Protein AF-A0A251VCW2-F1 (afdb_monomer)

Foldseek 3Di:
DDDDDDDDDDPDDDPPPDDPFDDQPNHGPVVLVVDDPVVNLVSDDPVSVVDPVVPDDPQVVVVVVVVVVQVVPDDPPDDGDDDDDPD

Mean predicted aligned error: 10.61 Å

Structure (mmCIF, N/CA/C/O backbone):
data_AF-A0A251VCW2-F1
#
_entry.id   AF-A0A251VCW2-F1
#
loop_
_atom_site.group_PDB
_atom_site.id
_atom_site.type_symbol
_atom_site.label_atom_id
_atom_site.label_alt_id
_atom_site.label_comp_id
_atom_site.label_asym_id
_atom_site.label_entity_id
_atom_site.label_seq_id
_atom_site.pdbx_PDB_ins_code
_atom_site.Cartn_x
_atom_site.Cartn_y
_atom_site.Cartn_z
_atom_site.occupancy
_atom_site.B_iso_or_equiv
_atom_site.auth_seq_id
_atom_site.auth_comp_id
_atom_site.auth_asym_id
_atom_site.auth_atom_id
_atom_site.pdbx_PDB_model_num
ATOM 1 N N . MET A 1 1 ? -25.700 -11.997 -12.798 1.00 38.00 1 MET A N 1
ATOM 2 C CA . MET A 1 1 ? -26.342 -13.320 -12.694 1.00 38.00 1 MET A CA 1
ATOM 3 C C . MET A 1 1 ? -25.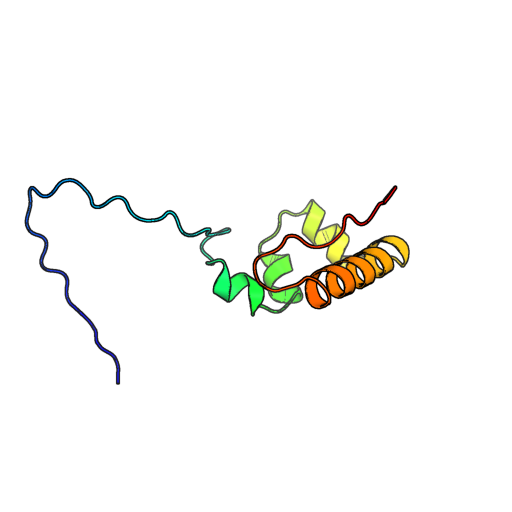429 -14.173 -11.843 1.00 38.00 1 MET A C 1
ATOM 5 O O . MET A 1 1 ? -24.233 -14.163 -12.094 1.00 38.00 1 MET A O 1
ATOM 9 N N . ALA A 1 2 ? -25.964 -14.708 -10.750 1.00 41.16 2 ALA A N 1
ATOM 10 C CA . ALA A 1 2 ? -25.225 -15.444 -9.739 1.00 41.16 2 ALA A CA 1
ATOM 11 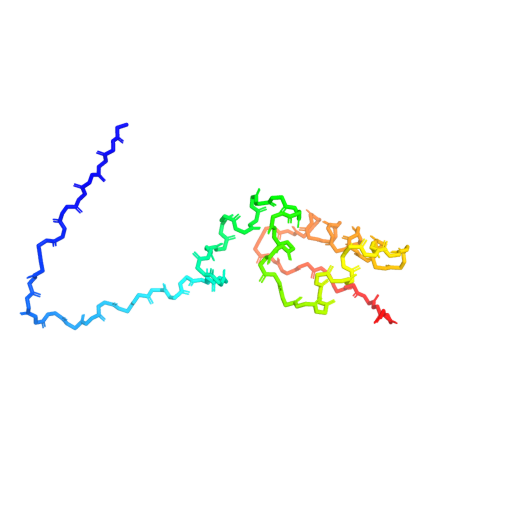C C . ALA A 1 2 ? -25.444 -16.937 -9.979 1.00 41.16 2 ALA A C 1
ATOM 13 O O . ALA A 1 2 ? -26.577 -17.400 -9.871 1.00 41.16 2 ALA A O 1
ATOM 14 N N . ASP A 1 3 ? -24.377 -17.661 -10.291 1.00 37.16 3 ASP A N 1
ATOM 15 C CA . ASP A 1 3 ? -24.388 -19.117 -10.322 1.00 37.16 3 ASP A CA 1
ATOM 16 C C . ASP A 1 3 ? -24.009 -19.624 -8.928 1.00 37.16 3 ASP A C 1
ATOM 18 O O . ASP A 1 3 ? -22.861 -19.542 -8.488 1.00 37.16 3 ASP A O 1
ATOM 22 N N . VAL A 1 4 ? -25.027 -20.075 -8.194 1.00 46.47 4 VAL A N 1
ATOM 23 C CA . VAL A 1 4 ? -24.885 -20.847 -6.959 1.00 46.47 4 VAL A CA 1
ATOM 24 C C . VAL A 1 4 ? -24.849 -22.314 -7.371 1.00 46.47 4 VAL A C 1
ATOM 26 O O . VAL A 1 4 ? -25.893 -22.935 -7.560 1.00 46.47 4 VAL A O 1
ATOM 29 N N . GLU A 1 5 ? -23.652 -22.870 -7.539 1.00 39.22 5 GLU A N 1
ATOM 30 C CA . GLU A 1 5 ? -23.485 -24.316 -7.681 1.00 39.22 5 GLU A CA 1
ATOM 31 C C . GLU A 1 5 ? -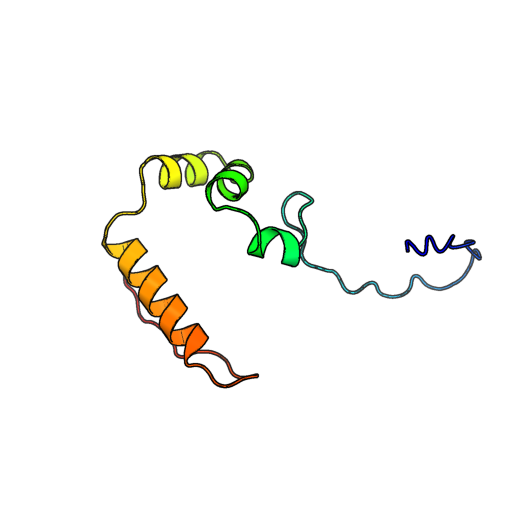23.552 -24.974 -6.297 1.00 39.22 5 GLU A C 1
ATOM 33 O O . GLU A 1 5 ? -22.753 -24.705 -5.398 1.00 39.22 5 GLU A O 1
ATOM 38 N N . VAL A 1 6 ? -24.565 -25.821 -6.119 1.00 45.16 6 VAL A N 1
ATOM 39 C CA . VAL A 1 6 ? -24.768 -26.660 -4.939 1.00 45.16 6 VAL A CA 1
ATOM 40 C C . VAL A 1 6 ? -23.949 -27.939 -5.125 1.00 45.16 6 VAL A C 1
ATOM 42 O O . VAL A 1 6 ? -24.330 -28.819 -5.894 1.00 45.16 6 VAL A O 1
ATOM 45 N N . ASP A 1 7 ? -22.824 -28.052 -4.417 1.00 40.97 7 ASP A N 1
ATOM 46 C CA . ASP A 1 7 ? -21.996 -29.263 -4.381 1.00 40.97 7 ASP A CA 1
ATOM 47 C C . ASP A 1 7 ? -22.686 -30.369 -3.556 1.00 40.97 7 ASP A C 1
ATOM 49 O O . 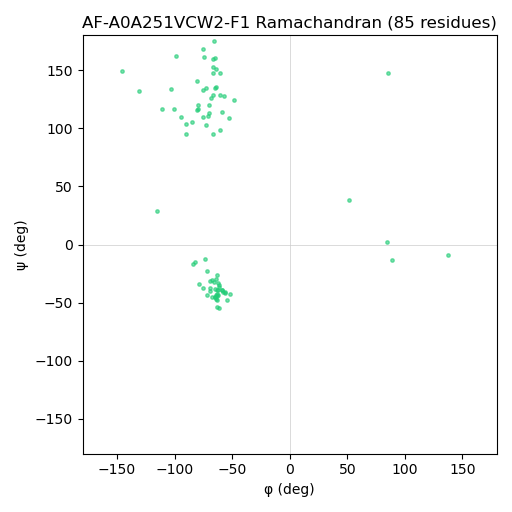ASP A 1 7 ? -22.677 -30.364 -2.321 1.00 40.97 7 ASP A O 1
ATOM 53 N N . VAL A 1 8 ? -23.278 -31.351 -4.242 1.00 42.56 8 VAL A N 1
ATOM 54 C CA . VAL A 1 8 ? -23.749 -32.603 -3.631 1.00 42.56 8 VAL A CA 1
ATOM 55 C C . VAL A 1 8 ? -22.537 -33.496 -3.349 1.00 42.56 8 VAL A C 1
ATOM 57 O O . VAL A 1 8 ? -21.888 -34.020 -4.253 1.00 42.56 8 VAL A O 1
ATOM 60 N N . ALA A 1 9 ? -22.217 -33.661 -2.065 1.00 42.94 9 ALA A N 1
ATOM 61 C CA . ALA A 1 9 ? -21.070 -34.423 -1.589 1.00 42.94 9 ALA A CA 1
ATOM 62 C C . ALA A 1 9 ? -21.248 -35.943 -1.782 1.00 42.94 9 ALA A C 1
ATOM 64 O O . ALA A 1 9 ? -22.011 -36.589 -1.066 1.00 42.94 9 ALA A O 1
ATOM 65 N N . ALA A 1 10 ? -20.471 -36.533 -2.696 1.00 42.28 10 ALA A N 1
ATOM 66 C CA . ALA A 1 10 ? -20.239 -37.974 -2.752 1.00 42.28 10 ALA A CA 1
ATOM 67 C C . ALA A 1 10 ? -19.166 -38.375 -1.718 1.00 42.28 10 ALA A C 1
ATOM 69 O O . ALA A 1 10 ? -18.005 -37.960 -1.797 1.00 42.28 10 ALA A O 1
ATOM 70 N N . ALA A 1 11 ? -19.559 -39.178 -0.729 1.00 50.47 11 ALA A N 1
ATOM 71 C CA . ALA A 1 11 ? -18.678 -39.712 0.304 1.00 50.47 11 ALA A CA 1
ATOM 72 C C . ALA A 1 11 ? -17.718 -40.759 -0.294 1.00 50.47 11 ALA A C 1
ATOM 74 O O . ALA A 1 11 ? -18.152 -41.825 -0.717 1.00 50.47 11 ALA A O 1
ATOM 75 N N . GLY A 1 12 ? -16.413 -40.460 -0.333 1.00 60.94 12 GLY A N 1
ATOM 76 C CA . GLY A 1 12 ? -15.375 -41.438 -0.703 1.00 60.94 12 GLY A CA 1
ATOM 77 C C . GLY A 1 12 ? -14.270 -40.941 -1.638 1.00 60.94 12 GLY A C 1
ATOM 78 O O . GLY A 1 12 ? -13.279 -41.643 -1.824 1.00 60.94 12 GLY A O 1
ATOM 79 N N . ALA A 1 13 ? -14.377 -39.737 -2.207 1.00 62.44 13 ALA A N 1
ATOM 80 C CA . ALA A 1 13 ? -13.304 -39.193 -3.038 1.00 62.44 13 ALA A CA 1
ATOM 81 C C . ALA A 1 13 ? -12.121 -38.697 -2.174 1.00 62.44 13 ALA A C 1
ATOM 83 O O . ALA A 1 13 ? -12.345 -37.955 -1.209 1.00 62.44 13 ALA A O 1
ATOM 84 N N . PRO A 1 14 ? -10.856 -39.037 -2.507 1.00 68.50 14 PRO A N 1
ATOM 85 C CA . PRO A 1 14 ? -9.695 -38.463 -1.837 1.00 68.50 14 PRO A CA 1
ATOM 86 C C . PRO A 1 14 ? -9.754 -36.940 -1.965 1.00 68.50 14 PRO A C 1
ATOM 88 O O . PRO A 1 14 ? -9.949 -36.403 -3.057 1.00 68.50 14 PRO A O 1
ATOM 91 N N . LYS A 1 15 ? -9.634 -36.246 -0.827 1.00 71.81 15 LYS A N 1
ATOM 92 C CA . LYS A 1 15 ? -9.833 -34.796 -0.720 1.00 71.81 15 LYS A CA 1
ATOM 93 C C . LYS A 1 15 ? -8.956 -34.097 -1.762 1.00 71.81 15 LYS A C 1
ATOM 95 O O . LYS A 1 15 ? -7.731 -34.099 -1.625 1.00 71.81 15 LYS A O 1
ATOM 100 N N . LYS A 1 16 ? -9.580 -33.539 -2.813 1.00 68.31 16 LYS A N 1
ATOM 101 C CA . LYS A 1 16 ? -8.880 -32.803 -3.877 1.00 68.31 16 LYS A CA 1
ATOM 102 C C . LYS A 1 16 ? -7.934 -31.820 -3.199 1.00 68.31 16 LYS A C 1
ATOM 104 O O . LYS A 1 16 ? -8.357 -31.060 -2.328 1.00 68.31 16 LYS A O 1
ATOM 109 N N . ARG A 1 17 ? -6.646 -31.888 -3.540 1.00 66.94 17 ARG A N 1
ATOM 110 C CA . ARG A 1 17 ? -5.606 -31.049 -2.942 1.00 66.94 17 ARG A CA 1
ATOM 111 C C . ARG A 1 17 ? -5.961 -29.594 -3.236 1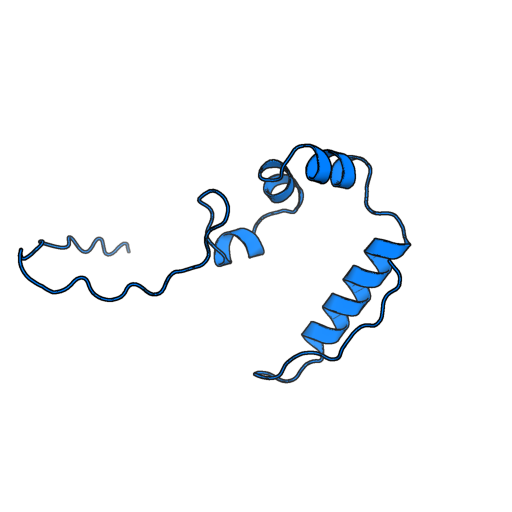.00 66.94 17 ARG A C 1
ATOM 113 O O . ARG A 1 17 ? -5.733 -29.107 -4.337 1.00 66.94 17 ARG A O 1
ATOM 120 N N . THR A 1 18 ? -6.575 -28.917 -2.271 1.00 66.25 18 THR A N 1
ATOM 121 C CA . THR A 1 18 ? -6.959 -27.522 -2.433 1.00 66.25 18 THR A CA 1
ATOM 122 C C . THR A 1 18 ? -5.685 -26.698 -2.483 1.00 66.25 18 THR A C 1
ATOM 124 O O . THR A 1 18 ? -4.805 -26.814 -1.624 1.00 66.25 18 THR A O 1
ATOM 127 N N . PHE A 1 19 ? -5.549 -25.892 -3.532 1.00 70.06 19 PHE A N 1
ATOM 128 C CA . PHE A 1 19 ? -4.492 -24.899 -3.586 1.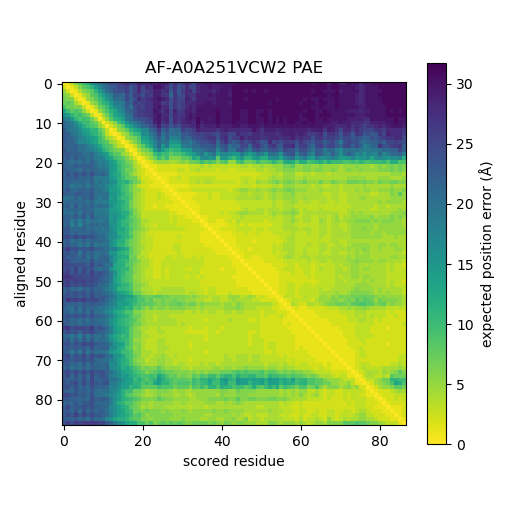00 70.06 19 PHE A CA 1
ATOM 129 C C . PHE A 1 19 ? -4.697 -23.989 -2.372 1.00 70.06 19 PHE A C 1
ATOM 131 O O . PHE A 1 19 ? -5.743 -23.347 -2.254 1.00 70.06 19 PHE A O 1
ATOM 138 N N . LYS A 1 20 ? -3.762 -23.998 -1.414 1.00 74.88 20 LYS A N 1
ATOM 139 C CA . LYS A 1 20 ? -3.853 -23.132 -0.235 1.00 74.88 20 LYS A CA 1
ATOM 140 C C . LYS A 1 20 ? -3.696 -21.693 -0.711 1.00 74.88 20 LYS A C 1
ATOM 142 O O . LYS A 1 20 ? -2.579 -21.216 -0.895 1.00 74.88 20 LYS A O 1
ATOM 147 N N . LYS A 1 21 ? -4.827 -21.027 -0.938 1.00 84.75 21 LYS A N 1
ATOM 148 C CA . LYS A 1 21 ? -4.878 -19.586 -1.152 1.00 84.75 21 LYS A CA 1
ATOM 149 C C . LYS A 1 21 ? -4.412 -18.909 0.130 1.00 84.75 21 LYS A C 1
ATOM 151 O O . LYS A 1 21 ? -4.762 -19.333 1.232 1.00 84.75 21 LYS A O 1
ATOM 156 N N . PHE A 1 22 ? -3.568 -17.897 -0.015 1.00 90.75 22 PHE A N 1
ATOM 157 C CA . PHE A 1 22 ? -3.129 -17.123 1.131 1.00 90.75 22 PHE A CA 1
ATOM 158 C C . PHE A 1 22 ? -4.326 -16.364 1.704 1.00 90.75 22 PHE A C 1
ATOM 160 O O . PHE A 1 22 ? -5.027 -15.665 0.976 1.00 90.75 22 PHE A O 1
ATOM 167 N N . SER A 1 23 ? -4.535 -16.503 3.008 1.00 92.62 23 SER A N 1
ATOM 168 C CA . SER A 1 23 ? -5.506 -15.713 3.753 1.00 92.62 23 SER A CA 1
ATOM 169 C C . SER A 1 23 ? -4.838 -15.144 4.996 1.00 92.62 23 SER A C 1
ATOM 171 O O . SER A 1 23 ? -4.211 -15.890 5.757 1.00 92.62 23 SER A O 1
ATOM 173 N N . PHE A 1 24 ? -5.008 -13.853 5.247 1.00 94.19 24 PHE A N 1
ATOM 174 C CA . PHE A 1 24 ? -4.567 -13.204 6.472 1.00 94.19 24 PHE A CA 1
ATOM 175 C C . PHE A 1 24 ? -5.781 -12.787 7.297 1.00 94.19 24 PHE A C 1
ATOM 177 O O . PHE A 1 24 ? -6.573 -11.952 6.875 1.00 94.19 24 PHE A O 1
ATOM 184 N N . ARG A 1 25 ? -5.922 -13.370 8.496 1.00 92.44 25 ARG A N 1
ATOM 185 C CA . ARG A 1 25 ? -7.023 -13.066 9.432 1.00 92.44 25 ARG A CA 1
ATOM 186 C C . ARG A 1 25 ? -8.421 -13.157 8.799 1.00 92.44 25 ARG A C 1
ATOM 188 O O . ARG A 1 25 ? -9.292 -12.358 9.117 1.00 92.44 25 ARG A O 1
ATOM 195 N N . GLY A 1 26 ? -8.619 -14.138 7.918 1.00 90.69 26 GLY A N 1
ATOM 196 C CA . GLY A 1 26 ? -9.894 -14.365 7.231 1.00 90.69 26 GLY A CA 1
ATOM 197 C C . GLY A 1 26 ? -10.112 -13.522 5.972 1.00 90.69 26 GLY A C 1
ATOM 198 O O . GLY A 1 26 ? -11.155 -13.664 5.351 1.00 90.69 26 GLY A O 1
ATOM 199 N N . VAL A 1 27 ? -9.142 -12.692 5.575 1.00 92.88 27 VAL A N 1
ATOM 200 C CA . VAL A 1 27 ? -9.168 -11.920 4.322 1.00 92.88 27 VAL A CA 1
ATOM 201 C C . VAL A 1 27 ? -8.242 -12.587 3.306 1.00 92.88 27 VAL A C 1
ATOM 203 O O . VAL A 1 27 ? -7.125 -12.973 3.660 1.00 92.88 27 VAL A O 1
ATOM 206 N N . ASP A 1 28 ? -8.700 -12.763 2.071 1.00 93.38 28 ASP A N 1
ATOM 207 C CA . ASP A 1 28 ? -7.905 -13.338 0.985 1.00 93.38 28 ASP A CA 1
ATOM 208 C C . ASP A 1 28 ? -6.867 -12.346 0.431 1.00 93.38 28 ASP A C 1
ATOM 210 O O . ASP A 1 28 ? -6.843 -11.165 0.773 1.00 93.38 28 ASP A O 1
ATOM 214 N N . LEU A 1 29 ? -5.940 -12.841 -0.390 1.00 91.19 29 LEU A N 1
ATOM 215 C CA . LEU A 1 29 ? -4.875 -12.002 -0.938 1.00 91.19 29 LEU A CA 1
ATOM 216 C C . LEU A 1 29 ? -5.412 -10.877 -1.831 1.00 91.19 29 LEU A C 1
ATOM 218 O O . LEU A 1 29 ? -4.920 -9.757 -1.729 1.00 91.19 29 LEU A O 1
ATOM 222 N N . ASP A 1 30 ? -6.392 -11.175 -2.679 1.00 91.75 30 ASP A N 1
ATOM 223 C CA . ASP A 1 30 ? -6.912 -10.218 -3.654 1.00 91.75 30 ASP A CA 1
ATOM 224 C C . ASP A 1 30 ? -7.642 -9.068 -2.942 1.00 91.75 30 ASP A C 1
ATOM 226 O O . ASP A 1 30 ? -7.312 -7.903 -3.172 1.00 91.75 30 ASP A O 1
ATOM 230 N N . ALA A 1 31 ? -8.492 -9.357 -1.947 1.00 93.00 31 ALA A N 1
ATOM 231 C CA . ALA A 1 31 ? -9.126 -8.301 -1.162 1.00 93.00 31 ALA A CA 1
ATOM 232 C C . ALA A 1 31 ? -8.126 -7.524 -0.294 1.00 93.00 31 ALA A C 1
ATOM 234 O O . ALA A 1 31 ? -8.327 -6.333 -0.068 1.00 93.00 31 ALA A O 1
ATOM 235 N N . LEU A 1 32 ? -7.035 -8.139 0.187 1.00 93.81 32 LEU A N 1
ATOM 236 C CA . LEU A 1 32 ? -5.985 -7.407 0.916 1.00 93.81 32 LEU A CA 1
ATOM 237 C C . LEU A 1 32 ? -5.274 -6.364 0.044 1.00 93.81 32 LEU A C 1
ATOM 239 O O . LEU A 1 32 ? -4.772 -5.378 0.588 1.00 93.81 32 LEU A O 1
ATOM 243 N N . LEU A 1 33 ? -5.182 -6.591 -1.269 1.00 92.31 33 LEU A N 1
ATOM 244 C CA . LEU A 1 33 ? -4.533 -5.671 -2.205 1.00 92.31 33 LEU A CA 1
ATOM 245 C C . LEU A 1 33 ? -5.427 -4.479 -2.561 1.00 92.31 33 LEU A C 1
ATOM 247 O O . LEU A 1 33 ? -4.903 -3.374 -2.722 1.00 92.31 33 LEU A O 1
ATOM 251 N N . ASP A 1 34 ? -6.740 -4.694 -2.624 1.00 94.38 34 ASP A N 1
ATOM 252 C CA . ASP A 1 34 ? -7.728 -3.655 -2.939 1.00 94.38 34 ASP A CA 1
ATOM 253 C C . ASP A 1 34 ? -8.142 -2.821 -1.713 1.00 94.38 34 ASP A C 1
ATOM 255 O O . ASP A 1 34 ? -8.686 -1.723 -1.845 1.00 94.38 34 ASP A O 1
ATOM 259 N N . MET A 1 35 ? -7.865 -3.317 -0.503 1.00 94.44 35 MET A N 1
ATOM 260 C CA . MET A 1 35 ? -8.233 -2.651 0.743 1.00 94.44 35 MET A CA 1
ATOM 261 C C . MET A 1 35 ? -7.476 -1.334 0.962 1.00 94.44 35 MET A C 1
ATOM 263 O O . MET A 1 35 ? -6.289 -1.184 0.649 1.00 94.44 35 MET A O 1
ATOM 267 N N . SER A 1 36 ? -8.139 -0.380 1.620 1.00 95.12 36 SER A N 1
ATOM 268 C CA . SER A 1 36 ? -7.474 0.839 2.074 1.00 95.12 36 SER A CA 1
ATOM 269 C C . SER A 1 36 ? -6.434 0.536 3.165 1.00 95.12 36 SER A C 1
ATOM 271 O O . SER A 1 36 ? -6.541 -0.423 3.936 1.00 95.12 36 SER A O 1
ATOM 273 N N . THR A 1 37 ? -5.405 1.386 3.280 1.00 91.44 37 THR A N 1
ATOM 274 C CA . THR A 1 37 ? -4.365 1.195 4.311 1.00 91.44 37 THR A CA 1
ATOM 275 C C . THR A 1 37 ? -4.949 1.289 5.725 1.00 91.44 37 THR A C 1
ATOM 277 O O . THR A 1 37 ? -4.500 0.573 6.619 1.00 91.44 37 THR A O 1
ATOM 280 N N . ASP A 1 38 ? -5.967 2.124 5.933 1.00 91.75 38 ASP A N 1
ATOM 281 C CA . ASP A 1 38 ? -6.582 2.333 7.247 1.00 91.75 38 ASP A CA 1
ATOM 282 C C . ASP A 1 38 ? -7.369 1.110 7.727 1.00 91.75 38 ASP A C 1
ATOM 284 O O . ASP A 1 38 ? -7.331 0.765 8.912 1.00 91.75 38 ASP A O 1
ATOM 288 N N . GLU A 1 39 ? -8.045 0.411 6.818 1.00 93.44 39 GLU A N 1
ATOM 289 C CA . GLU A 1 39 ? -8.736 -0.845 7.112 1.00 93.44 39 GLU A CA 1
ATOM 290 C C . GLU A 1 39 ? -7.743 -1.984 7.343 1.00 93.44 39 GLU A C 1
ATOM 292 O O . GLU A 1 39 ? -7.843 -2.695 8.348 1.00 93.44 39 GLU A O 1
ATOM 297 N N . LEU A 1 40 ? -6.707 -2.083 6.504 1.00 93.75 40 LEU A N 1
ATOM 298 C CA . LEU A 1 40 ? -5.642 -3.073 6.659 1.00 93.75 40 LEU A CA 1
ATOM 299 C C . LEU A 1 40 ? -4.938 -2.949 8.023 1.00 93.75 40 LEU A C 1
ATOM 301 O O . LEU A 1 40 ? -4.667 -3.946 8.698 1.00 93.75 40 LEU A O 1
ATOM 305 N N . VAL A 1 41 ? -4.677 -1.721 8.480 1.00 94.69 41 VAL A N 1
ATOM 306 C CA . VAL A 1 41 ? -4.013 -1.448 9.765 1.00 94.69 41 VAL A CA 1
ATOM 307 C C . VAL A 1 41 ? -4.836 -1.933 10.969 1.00 94.69 41 VAL A C 1
ATOM 309 O O . VAL A 1 41 ? -4.257 -2.291 12.007 1.00 94.69 41 VAL A O 1
ATOM 312 N N . LYS A 1 42 ? -6.169 -2.022 10.857 1.00 94.06 42 LYS A N 1
ATOM 313 C CA . LYS A 1 42 ? -7.027 -2.579 11.920 1.00 94.06 42 LYS A CA 1
ATOM 314 C C . LYS A 1 42 ? -6.766 -4.072 12.127 1.00 94.06 42 LYS A C 1
ATOM 316 O O . LYS A 1 42 ? -6.793 -4.526 13.273 1.00 94.06 42 LYS A O 1
ATOM 321 N N . LEU A 1 43 ? -6.409 -4.802 11.070 1.00 94.94 43 LEU A N 1
ATOM 322 C CA . LEU A 1 43 ? -6.102 -6.233 11.129 1.00 94.94 43 LEU A CA 1
ATOM 323 C C . LEU A 1 43 ? -4.766 -6.527 11.833 1.00 94.94 43 LEU A C 1
ATOM 325 O O . LEU A 1 43 ? -4.567 -7.624 12.348 1.00 94.94 43 LEU A O 1
ATOM 329 N N . PHE A 1 44 ? -3.834 -5.575 11.904 1.00 94.06 44 PHE A N 1
ATOM 330 C CA . PHE A 1 44 ? -2.523 -5.813 12.513 1.00 94.06 44 PHE A CA 1
ATOM 331 C C . PHE A 1 44 ? -2.534 -5.887 14.049 1.00 94.06 44 PHE A C 1
ATOM 333 O O . PHE A 1 44 ? -3.431 -5.394 14.732 1.00 94.06 44 PHE A O 1
ATOM 340 N N . ILE A 1 45 ? -1.466 -6.470 14.610 1.00 96.56 45 ILE A N 1
ATOM 341 C CA . ILE A 1 45 ? -1.192 -6.465 16.056 1.00 96.56 45 ILE A CA 1
ATOM 342 C C . ILE A 1 45 ? -0.918 -5.046 16.583 1.00 96.56 45 ILE A C 1
ATOM 344 O O . ILE A 1 45 ? -0.503 -4.152 15.839 1.00 96.56 45 ILE A O 1
ATOM 348 N N . ALA A 1 46 ? -1.054 -4.855 17.900 1.00 96.81 46 ALA A N 1
ATOM 349 C CA . ALA A 1 46 ? -0.965 -3.546 18.556 1.00 96.81 46 ALA A CA 1
ATOM 350 C C . ALA A 1 46 ? 0.305 -2.742 18.204 1.00 96.81 46 ALA A C 1
ATOM 352 O O . ALA A 1 46 ? 0.225 -1.543 17.938 1.00 96.81 46 ALA A O 1
ATOM 353 N N . ARG A 1 47 ? 1.483 -3.383 18.150 1.00 96.12 47 ARG A N 1
ATOM 354 C CA . ARG A 1 47 ? 2.754 -2.699 17.839 1.00 96.12 47 ARG A CA 1
ATOM 355 C C . ARG A 1 47 ? 2.766 -2.112 16.425 1.00 96.12 47 ARG A C 1
ATOM 357 O O . ARG A 1 47 ? 3.156 -0.959 16.246 1.00 96.12 47 ARG A O 1
ATOM 364 N N . ALA A 1 48 ? 2.344 -2.895 15.434 1.00 94.75 48 ALA A N 1
ATOM 365 C CA . ALA A 1 48 ? 2.292 -2.450 14.046 1.00 94.75 48 ALA A CA 1
ATOM 366 C C . ALA A 1 48 ? 1.271 -1.316 13.888 1.00 94.75 48 ALA A C 1
ATOM 368 O O . ALA A 1 48 ? 1.617 -0.267 13.349 1.00 94.75 48 ALA A O 1
ATOM 369 N N . ARG A 1 49 ? 0.077 -1.461 14.477 1.00 95.38 49 ARG A N 1
ATOM 370 C CA . ARG A 1 49 ? -0.954 -0.413 14.480 1.00 95.38 49 ARG A CA 1
ATOM 371 C C . ARG A 1 49 ? -0.435 0.917 15.040 1.00 95.38 49 ARG A C 1
ATOM 373 O O . ARG A 1 49 ? -0.568 1.945 14.384 1.00 95.38 49 ARG A O 1
ATOM 380 N N . ARG A 1 50 ? 0.254 0.894 16.190 1.00 94.88 50 ARG A N 1
ATOM 381 C CA . ARG A 1 50 ? 0.874 2.093 16.794 1.00 94.88 50 ARG A CA 1
ATOM 382 C C . ARG A 1 50 ? 1.938 2.728 15.897 1.00 94.88 50 ARG A C 1
ATOM 384 O O . ARG A 1 50 ? 2.062 3.949 15.881 1.00 94.88 50 ARG A O 1
ATOM 391 N N . ARG A 1 51 ? 2.718 1.929 15.159 1.00 93.38 51 ARG A N 1
ATOM 392 C CA . ARG A 1 51 ? 3.716 2.448 14.209 1.00 93.38 51 ARG A CA 1
ATOM 393 C C . ARG A 1 51 ? 3.048 3.197 13.055 1.00 93.38 51 ARG A C 1
ATOM 395 O O . ARG A 1 51 ? 3.510 4.280 12.720 1.00 93.38 51 ARG A O 1
ATOM 402 N N . PHE A 1 52 ? 1.982 2.639 12.480 1.00 92.44 52 PHE A N 1
ATOM 403 C CA . PHE A 1 52 ? 1.245 3.275 11.384 1.00 92.44 52 PHE A CA 1
ATOM 404 C C . PHE A 1 52 ? 0.477 4.519 11.842 1.00 92.44 52 PHE A C 1
ATOM 406 O O . PHE A 1 52 ? 0.558 5.537 11.168 1.00 92.44 52 PHE A O 1
ATOM 413 N N . GLN A 1 53 ? -0.151 4.492 13.023 1.00 92.19 53 GLN A N 1
ATOM 414 C CA . GLN A 1 53 ? -0.821 5.667 13.605 1.00 92.19 53 GLN A CA 1
ATOM 415 C C . GLN A 1 53 ? 0.136 6.837 13.870 1.00 92.19 53 GLN A C 1
ATOM 417 O O . GLN A 1 53 ? -0.235 7.990 13.702 1.00 92.19 53 GLN A O 1
ATOM 422 N N . ARG A 1 54 ? 1.385 6.554 14.259 1.00 93.00 54 ARG A N 1
ATOM 423 C CA . ARG A 1 54 ? 2.431 7.585 14.403 1.00 93.00 54 ARG A CA 1
ATOM 424 C C . ARG A 1 54 ? 2.956 8.107 13.060 1.00 93.00 54 ARG A C 1
ATOM 426 O O . ARG A 1 54 ? 3.676 9.101 13.044 1.00 93.00 54 ARG A O 1
ATOM 433 N N . GLY A 1 55 ? 2.635 7.428 11.962 1.00 91.12 55 GLY A N 1
ATOM 434 C CA . GLY A 1 55 ? 3.080 7.767 10.619 1.00 91.12 55 GLY A CA 1
ATOM 435 C C . GLY A 1 55 ? 4.449 7.191 10.250 1.00 91.12 55 GLY A C 1
ATOM 436 O O . GLY A 1 55 ? 5.371 7.046 11.061 1.00 91.12 55 GLY A O 1
ATOM 437 N N . LEU A 1 56 ? 4.600 6.871 8.966 1.00 90.69 56 LEU A N 1
ATOM 438 C CA . LEU A 1 56 ? 5.878 6.467 8.392 1.00 90.69 56 LEU A CA 1
ATOM 439 C C . LEU A 1 56 ? 6.738 7.706 8.110 1.00 90.69 56 LEU A C 1
ATOM 441 O O . LEU A 1 56 ? 6.372 8.574 7.322 1.00 90.69 56 LEU A O 1
ATOM 445 N N . LYS A 1 57 ? 7.918 7.774 8.737 1.00 89.62 57 LYS A N 1
ATOM 446 C CA . LYS A 1 57 ? 8.901 8.848 8.510 1.00 89.62 57 LYS A CA 1
ATOM 447 C C . LYS A 1 57 ? 9.469 8.808 7.079 1.00 89.62 57 LYS A C 1
ATOM 449 O O . LYS A 1 57 ? 9.237 7.874 6.310 1.00 89.62 57 LYS A O 1
ATOM 454 N N . ARG A 1 58 ? 10.300 9.799 6.729 1.00 93.06 58 ARG A N 1
ATOM 455 C CA . ARG A 1 58 ? 10.871 9.934 5.376 1.00 93.06 58 ARG A CA 1
ATOM 456 C C . ARG A 1 58 ? 11.642 8.708 4.878 1.00 93.06 58 ARG A C 1
ATOM 458 O O . ARG A 1 58 ? 11.452 8.333 3.726 1.00 93.06 58 ARG A O 1
ATOM 465 N N . LYS A 1 59 ? 12.464 8.062 5.719 1.00 92.81 59 LYS A N 1
ATOM 466 C CA . LYS A 1 59 ? 13.273 6.901 5.297 1.00 92.81 59 LYS A CA 1
ATOM 467 C C . LYS A 1 59 ? 12.396 5.715 4.824 1.00 92.81 59 LYS A C 1
ATOM 469 O O . LYS A 1 59 ? 12.559 5.323 3.669 1.00 92.81 59 LYS A O 1
ATOM 474 N N . PRO A 1 60 ? 11.420 5.194 5.608 1.00 94.12 60 PRO A N 1
ATOM 475 C CA . PRO A 1 60 ? 10.509 4.147 5.124 1.00 94.12 60 PRO A CA 1
ATOM 476 C C . PRO A 1 60 ? 9.689 4.551 3.893 1.00 94.12 60 PRO A C 1
ATOM 478 O O . PRO A 1 60 ? 9.521 3.751 2.977 1.00 94.12 60 PRO A O 1
ATOM 481 N N . MET A 1 61 ? 9.215 5.800 3.831 1.00 94.44 61 MET A N 1
ATOM 482 C CA . MET A 1 61 ? 8.439 6.280 2.681 1.00 94.44 61 MET A CA 1
ATOM 483 C C . MET A 1 61 ? 9.268 6.323 1.393 1.00 94.44 61 MET A C 1
ATOM 485 O O . MET A 1 61 ? 8.766 5.973 0.325 1.00 94.44 61 MET A O 1
ATOM 489 N N . ALA A 1 62 ? 10.543 6.711 1.481 1.00 95.56 62 ALA A N 1
ATOM 490 C CA . ALA A 1 62 ? 11.458 6.671 0.345 1.00 95.56 62 ALA A CA 1
ATOM 491 C C . ALA A 1 62 ? 11.683 5.234 -0.146 1.00 95.56 62 ALA A C 1
ATOM 493 O O . ALA A 1 62 ? 11.703 5.001 -1.354 1.00 95.56 62 ALA A O 1
ATOM 494 N N . LEU A 1 63 ? 11.788 4.265 0.770 1.00 96.12 63 LEU A N 1
ATOM 495 C CA . LEU A 1 63 ? 11.909 2.856 0.401 1.00 96.12 63 LEU A CA 1
ATOM 496 C C . LEU A 1 63 ? 10.665 2.347 -0.332 1.00 96.12 63 LEU A C 1
ATOM 498 O O . LEU A 1 63 ? 10.797 1.753 -1.398 1.00 96.12 63 LEU A O 1
ATOM 502 N N . ILE A 1 64 ? 9.466 2.624 0.186 1.00 94.75 64 ILE A N 1
ATOM 503 C CA . ILE A 1 64 ? 8.211 2.196 -0.454 1.00 94.75 64 ILE A CA 1
ATOM 504 C C . ILE A 1 64 ? 8.133 2.714 -1.897 1.00 94.75 64 ILE A C 1
ATOM 506 O O . ILE A 1 64 ? 7.747 1.972 -2.799 1.00 94.75 64 ILE A O 1
ATOM 510 N N . LYS A 1 65 ? 8.558 3.961 -2.143 1.00 95.62 65 LYS A N 1
ATOM 511 C CA . LYS A 1 65 ? 8.617 4.529 -3.499 1.00 95.62 65 LYS A CA 1
ATOM 512 C C . LYS A 1 65 ? 9.597 3.776 -4.407 1.00 95.62 65 LYS A C 1
ATOM 514 O O . LYS A 1 65 ? 9.232 3.462 -5.537 1.00 95.62 65 LYS A O 1
ATOM 519 N N . LYS A 1 66 ? 10.800 3.446 -3.918 1.00 95.94 66 LYS A N 1
ATOM 520 C CA . LYS A 1 66 ? 11.793 2.662 -4.677 1.00 95.94 66 LYS A CA 1
ATOM 521 C C . LYS A 1 66 ? 11.279 1.261 -5.019 1.00 95.94 66 LYS A C 1
ATOM 523 O O . LYS A 1 66 ? 11.404 0.841 -6.161 1.00 95.94 66 LYS A O 1
ATOM 528 N N . LEU A 1 67 ? 10.643 0.579 -4.063 1.00 95.44 67 LEU A N 1
ATOM 529 C CA . LEU A 1 67 ? 10.077 -0.758 -4.274 1.00 95.44 67 LEU A CA 1
ATOM 530 C C . LEU A 1 67 ? 8.944 -0.748 -5.307 1.00 95.44 67 LEU A C 1
ATOM 532 O O . LEU A 1 67 ? 8.907 -1.602 -6.188 1.00 95.44 67 LEU A O 1
ATOM 536 N N . ARG A 1 68 ? 8.043 0.242 -5.240 1.00 94.88 68 ARG A N 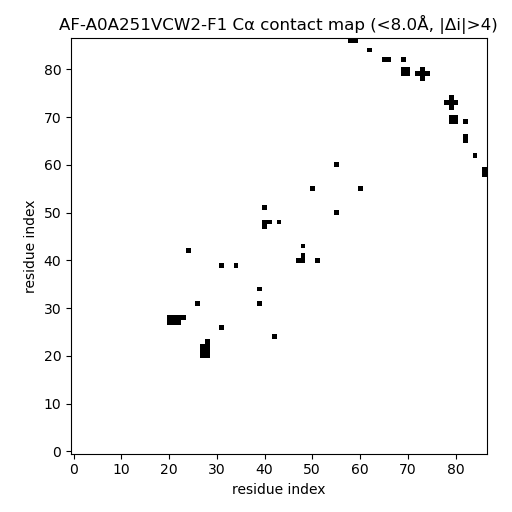1
ATOM 537 C CA . ARG A 1 68 ? 6.964 0.401 -6.228 1.00 94.88 68 ARG A CA 1
ATOM 538 C C . ARG A 1 68 ? 7.505 0.662 -7.633 1.00 94.88 68 ARG A C 1
ATOM 540 O O . ARG A 1 68 ? 6.961 0.119 -8.588 1.00 94.88 68 ARG A O 1
ATOM 547 N N . LYS A 1 69 ? 8.570 1.462 -7.750 1.00 95.69 69 LYS A N 1
ATOM 548 C CA . LYS A 1 69 ? 9.252 1.718 -9.024 1.00 95.69 69 LYS A CA 1
ATOM 549 C C . LYS A 1 69 ? 9.861 0.430 -9.590 1.00 95.69 69 LYS A C 1
ATOM 551 O O . LYS A 1 69 ? 9.491 0.033 -10.687 1.00 95.69 69 LYS A O 1
ATOM 556 N N . ALA A 1 70 ? 10.674 -0.273 -8.798 1.00 94.94 70 ALA A N 1
ATOM 557 C CA . ALA A 1 70 ? 11.323 -1.516 -9.219 1.00 94.94 70 ALA A CA 1
ATOM 558 C C . ALA 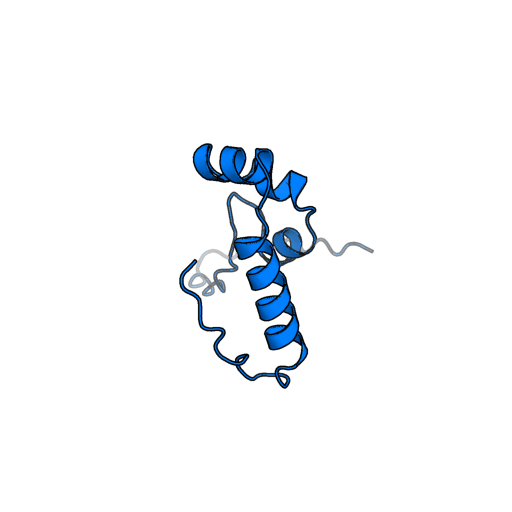A 1 70 ? 10.312 -2.597 -9.639 1.00 94.94 70 ALA A C 1
ATOM 560 O O . ALA A 1 70 ? 10.522 -3.300 -10.620 1.00 94.94 70 ALA A O 1
ATOM 561 N N . LYS A 1 71 ? 9.177 -2.712 -8.933 1.00 93.06 71 LYS A N 1
ATOM 562 C CA . LYS A 1 71 ? 8.126 -3.670 -9.300 1.00 93.06 71 LYS A CA 1
ATOM 563 C C . LYS A 1 71 ? 7.396 -3.302 -10.595 1.00 93.06 71 LYS A C 1
ATOM 565 O O . LYS A 1 71 ? 6.948 -4.207 -11.286 1.00 93.06 71 LYS A O 1
ATOM 570 N N . ARG A 1 72 ? 7.255 -2.008 -10.899 1.00 92.69 72 ARG A N 1
ATOM 571 C CA . ARG A 1 72 ? 6.597 -1.520 -12.121 1.00 92.69 72 ARG A CA 1
ATOM 572 C C . ARG A 1 72 ? 7.474 -1.688 -13.361 1.00 92.69 72 ARG A C 1
ATOM 574 O O . ARG A 1 72 ? 6.944 -1.957 -14.426 1.00 92.69 72 ARG A O 1
ATOM 581 N N . GLU A 1 73 ? 8.779 -1.489 -13.216 1.00 92.62 73 GLU A N 1
ATOM 582 C CA . GLU A 1 73 ? 9.751 -1.571 -14.318 1.00 92.62 73 GLU A CA 1
ATOM 583 C C . GLU A 1 73 ? 10.181 -3.012 -14.627 1.00 92.62 73 GLU A C 1
ATOM 585 O O . GLU A 1 73 ? 10.746 -3.269 -15.684 1.00 92.62 73 GLU A O 1
ATOM 590 N N . ALA A 1 74 ? 9.906 -3.956 -13.723 1.00 91.94 74 ALA A N 1
ATOM 591 C CA . ALA A 1 74 ? 10.232 -5.360 -13.922 1.00 91.94 74 ALA A CA 1
ATOM 592 C C . ALA A 1 74 ? 9.432 -5.970 -15.091 1.00 91.94 74 ALA A C 1
ATOM 594 O O . ALA A 1 74 ? 8.209 -5.785 -15.145 1.00 91.94 74 ALA A O 1
ATOM 595 N N . PRO A 1 75 ? 10.080 -6.741 -15.986 1.00 90.31 75 PRO A N 1
ATOM 596 C CA . PRO A 1 75 ? 9.383 -7.431 -17.060 1.00 90.31 75 PRO A CA 1
ATOM 597 C C . PRO A 1 75 ? 8.412 -8.482 -16.507 1.00 90.31 75 PRO A C 1
ATOM 599 O O . PRO A 1 75 ? 8.585 -9.034 -15.414 1.00 90.31 75 PRO A O 1
ATOM 602 N N . ALA A 1 76 ? 7.342 -8.736 -17.262 1.00 89.50 76 ALA A N 1
ATOM 603 C CA . ALA A 1 76 ? 6.299 -9.666 -16.852 1.00 89.50 76 ALA A CA 1
ATOM 604 C C . ALA A 1 76 ? 6.876 -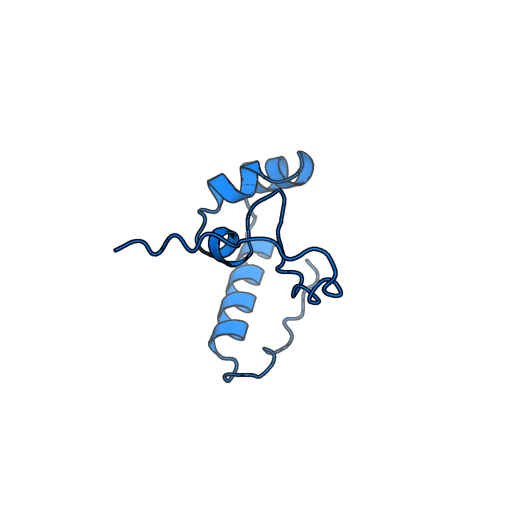11.079 -16.668 1.00 89.50 76 ALA A C 1
ATOM 606 O O . ALA A 1 76 ? 7.545 -11.608 -17.547 1.00 89.50 76 ALA A O 1
ATOM 607 N N . GLY A 1 77 ? 6.605 -11.690 -15.513 1.00 87.25 77 GLY A N 1
ATOM 608 C CA . GLY A 1 77 ? 7.097 -13.029 -15.169 1.00 87.25 77 GLY A CA 1
ATOM 609 C C . GLY A 1 77 ? 8.461 -13.058 -14.473 1.00 87.25 77 GLY A C 1
ATOM 610 O O . GLY A 1 77 ? 8.793 -14.069 -13.856 1.00 87.25 77 GLY A O 1
ATOM 611 N N . GLU A 1 78 ? 9.212 -11.955 -14.469 1.00 89.31 78 GLU A N 1
ATOM 612 C CA . GLU A 1 78 ? 10.505 -11.883 -13.788 1.00 89.31 78 GLU A CA 1
ATOM 613 C C . GLU A 1 78 ? 10.416 -11.223 -12.406 1.00 89.31 78 GLU A C 1
ATOM 615 O O . GLU A 1 78 ? 9.449 -10.545 -12.028 1.00 89.31 78 GLU A O 1
ATOM 620 N N . LYS A 1 79 ? 11.454 -11.456 -11.599 1.00 90.12 79 LYS A N 1
ATOM 621 C CA . LYS A 1 79 ? 11.588 -10.824 -10.286 1.00 90.12 79 LYS A CA 1
ATOM 622 C C . LYS A 1 79 ? 12.146 -9.405 -10.458 1.00 90.12 79 LYS A C 1
ATOM 624 O O . LYS A 1 79 ? 13.050 -9.213 -11.263 1.00 90.12 79 LYS A O 1
ATOM 629 N N . PRO A 1 80 ? 11.651 -8.420 -9.688 1.00 94.44 80 PRO A N 1
ATOM 630 C CA . PRO A 1 80 ? 12.188 -7.065 -9.734 1.00 94.44 80 PRO A CA 1
ATOM 631 C C . PRO A 1 80 ? 13.626 -6.999 -9.210 1.00 94.44 80 PRO A C 1
ATOM 633 O O . PRO A 1 80 ? 14.053 -7.853 -8.427 1.00 94.44 80 PRO A O 1
ATOM 636 N N . GLU A 1 81 ? 14.339 -5.937 -9.588 1.00 92.06 81 GLU A N 1
ATOM 637 C CA . GLU A 1 81 ? 15.695 -5.665 -9.107 1.00 92.06 81 GLU A CA 1
ATOM 638 C C . GLU A 1 81 ? 15.745 -5.481 -7.575 1.00 92.06 81 GLU A C 1
ATOM 640 O O . GLU A 1 81 ? 14.817 -4.972 -6.934 1.00 92.06 81 GLU A O 1
ATOM 645 N N . LEU A 1 82 ? 16.864 -5.896 -6.975 1.00 94.25 82 LEU A N 1
ATOM 646 C CA . LEU A 1 82 ? 17.125 -5.811 -5.541 1.00 94.25 82 LEU A CA 1
ATOM 647 C C . LEU A 1 82 ? 17.332 -4.357 -5.083 1.00 94.25 82 LEU A C 1
ATOM 649 O O . LEU A 1 82 ? 18.295 -3.693 -5.462 1.00 94.25 82 LEU A O 1
ATOM 653 N N . VAL A 1 83 ? 16.492 -3.883 -4.158 1.00 94.62 83 VAL A N 1
ATOM 654 C CA . VAL A 1 83 ? 16.657 -2.565 -3.521 1.00 94.62 83 VAL A CA 1
ATOM 655 C C . VAL A 1 83 ? 17.424 -2.709 -2.201 1.00 94.62 83 VAL A C 1
ATOM 657 O O . VAL A 1 83 ? 16.887 -3.211 -1.217 1.00 94.62 83 VAL A O 1
ATOM 660 N N . LYS A 1 84 ? 18.678 -2.238 -2.151 1.00 94.62 84 LYS A N 1
ATOM 661 C CA . LYS A 1 84 ? 19.520 -2.255 -0.934 1.00 94.62 84 LYS A CA 1
ATOM 662 C C . LYS A 1 84 ? 19.053 -1.214 0.095 1.00 94.62 84 LYS A C 1
ATOM 664 O O . LYS A 1 84 ? 18.797 -0.059 -0.257 1.00 94.62 84 LYS A O 1
ATOM 669 N N . THR A 1 85 ? 18.963 -1.595 1.374 1.00 94.94 85 THR A N 1
ATOM 670 C CA . THR A 1 85 ? 18.493 -0.716 2.467 1.00 94.94 85 THR A CA 1
ATOM 671 C C . THR A 1 85 ? 19.220 -1.010 3.784 1.00 94.94 85 THR A C 1
ATOM 673 O O . THR A 1 85 ? 19.572 -2.156 4.030 1.00 94.94 85 THR A O 1
ATOM 676 N N . HIS A 1 86 ? 19.389 0.011 4.632 1.00 92.44 86 HIS A N 1
ATOM 677 C CA . HIS A 1 86 ? 19.866 -0.099 6.028 1.00 92.44 86 HIS A CA 1
ATOM 678 C C . HIS A 1 86 ? 18.771 0.337 7.018 1.00 92.44 86 HIS A C 1
ATOM 680 O O . HIS A 1 86 ? 19.049 0.985 8.027 1.00 92.44 86 HIS A O 1
ATOM 686 N N . LEU A 1 87 ? 17.513 0.162 6.614 1.00 83.94 87 LEU A N 1
ATOM 687 C CA . LEU A 1 87 ? 16.349 0.730 7.289 1.00 83.94 87 LEU A CA 1
ATOM 688 C C . LEU A 1 87 ? 16.014 0.027 8.601 1.00 83.94 87 LEU A C 1
ATOM 690 O O . LEU A 1 87 ? 16.128 -1.214 8.641 1.00 83.94 87 LEU A O 1
#

Organism: Helianthus annuus (NCBI:txid4232)

Secondary structure (DSSP, 8-state):
----------TT----------EETTEEHHHHHHS-HHHHHHHS-HHHHHHHHT---HHHHHHHHHHHHHHHHSPTTSPPPP-----

Nearest PDB structures (foldseek):
  8b2l-assembly1_Y1  TM=9.431E-01  e=2.418E-09  Nicotiana tabacum
  8qoi-assembly1_SP  TM=9.603E-01  e=5.342E-07  Homo sapiens
  7oyc-assembly1_P2  TM=9.811E-01  e=1.816E-06  Xenopus laevis
  7a01-assembly1_A3  TM=8.636E-01  e=5.740E-07  Oryctolagus cuniculus
  9e7f-assembly1_BT  TM=7.653E-01  e=4.310E-04  Pyrobaculum calidifontis JCM 11548

InterPro domains:
  IPR002222 Small ribosomal subunit protein uS19 [PTHR11880] (10-87)
  IPR023575 Small ribosomal subunit protein uS19, superfamily [G3DSA:3.30.860.10] (8-87)

Solvent-accessible surface area (backbone atoms only — not comparable to full-atom values): 5936 Å² total; per-residue (Å²): 139,83,85,82,82,80,83,80,84,72,92,82,70,78,79,73,85,70,79,83,71,62,62,62,96,88,38,45,57,70,60,61,70,73,47,54,71,74,63,55,42,67,76,46,56,73,70,59,33,54,47,57,76,71,47,78,55,70,69,62,50,53,49,53,52,52,52,54,49,36,58,68,73,33,60,91,95,57,80,47,73,87,81,87,78,93,125

Radius of gyration: 19.77 Å; Cα contacts (8 Å, |Δi|>4): 33; chains: 1; bounding box: 46×51×36 Å

pLDDT: mean 84.03, std 17.81, range [37.16, 96.81]

Sequence (87 aa):
MADVEVDVAAAGAPKKRTFKKFSFRGVDLDALLDMSTDELVKLFIARARRRFQRGLKRKPMALIKKLRKAKREAPAGEKPELVKTHL